Protein AF-P69752-F1 (afdb_monomer_lite)

Structure (mmCIF, N/CA/C/O backbone):
data_AF-P69752-F1
#
_entry.id   AF-P69752-F1
#
loop_
_atom_site.group_PDB
_atom_site.id
_atom_site.type_symbol
_atom_site.label_atom_id
_atom_site.label_alt_id
_atom_site.label_comp_id
_atom_site.label_asym_id
_atom_site.label_entity_id
_atom_site.label_seq_id
_atom_site.pdbx_PDB_ins_code
_atom_site.Cartn_x
_atom_site.Cartn_y
_atom_site.Cartn_z
_atom_site.occupancy
_atom_site.B_iso_or_equiv
_atom_site.auth_seq_id
_atom_site.auth_comp_id
_atom_site.auth_asym_id
_atom_site.auth_atom_id
_atom_site.pdbx_PDB_model_num
ATOM 1 N N . GLU A 1 1 ? -10.740 2.152 14.437 1.00 60.88 1 GLU A N 1
ATOM 2 C CA . GLU A 1 1 ? -10.676 2.527 13.009 1.00 60.88 1 GLU A CA 1
ATOM 3 C C . GLU A 1 1 ? -9.822 1.499 12.264 1.00 60.88 1 GLU A C 1
ATOM 5 O O . GLU A 1 1 ? -8.815 1.080 12.814 1.00 60.88 1 GLU A O 1
ATOM 10 N N . ALA A 1 2 ? -10.226 1.005 11.090 1.00 79.00 2 ALA A N 1
ATOM 11 C CA . ALA A 1 2 ? -9.487 -0.055 10.391 1.00 79.00 2 ALA A CA 1
ATOM 12 C C . ALA A 1 2 ? -8.482 0.557 9.405 1.00 79.00 2 ALA A C 1
ATOM 14 O O . ALA A 1 2 ? -8.829 0.818 8.256 1.00 79.00 2 ALA A O 1
ATOM 15 N N . CYS A 1 3 ? -7.263 0.816 9.870 1.00 83.25 3 CYS A N 1
ATOM 16 C CA . CYS A 1 3 ? -6.151 1.218 9.014 1.00 83.25 3 CYS A CA 1
ATOM 17 C C . CYS A 1 3 ? -5.176 0.044 8.809 1.00 83.25 3 CYS A C 1
ATOM 19 O O . CYS A 1 3 ? -5.090 -0.868 9.632 1.00 83.25 3 CYS A O 1
ATOM 21 N N . TYR A 1 4 ? -4.461 0.040 7.689 1.00 86.12 4 TYR A N 1
ATOM 22 C CA . TYR A 1 4 ? -3.483 -0.972 7.326 1.00 86.12 4 TYR A CA 1
ATOM 23 C C . TYR A 1 4 ? -2.133 -0.686 7.999 1.00 86.12 4 TYR A C 1
ATOM 25 O O . TYR A 1 4 ? -1.609 0.423 7.859 1.00 86.12 4 TYR A O 1
ATOM 33 N N . PRO A 1 5 ? -1.537 -1.665 8.701 1.00 86.50 5 PRO A N 1
ATOM 34 C CA . PRO A 1 5 ? -0.224 -1.499 9.309 1.00 86.50 5 PRO A CA 1
ATOM 35 C C . PRO A 1 5 ? 0.891 -1.424 8.247 1.00 86.50 5 PRO A C 1
ATOM 37 O O . PRO A 1 5 ? 0.694 -1.872 7.108 1.00 86.50 5 PRO A O 1
ATOM 40 N N . PRO A 1 6 ? 2.078 -0.899 8.606 1.00 86.94 6 PRO A N 1
ATOM 41 C CA . PRO A 1 6 ? 3.239 -0.880 7.717 1.00 86.94 6 PRO A CA 1
ATOM 42 C C . PRO A 1 6 ? 3.572 -2.286 7.190 1.00 86.94 6 PRO A C 1
ATOM 44 O O . PRO A 1 6 ? 3.420 -3.283 7.895 1.00 86.94 6 PRO A O 1
ATOM 47 N N . GLY A 1 7 ? 3.990 -2.372 5.927 1.00 83.81 7 GLY A N 1
ATOM 48 C CA . GLY A 1 7 ? 4.226 -3.626 5.200 1.00 83.81 7 GLY A CA 1
ATOM 49 C C . GLY A 1 7 ? 2.985 -4.234 4.533 1.00 83.81 7 GLY A C 1
ATOM 50 O O . GLY A 1 7 ? 3.108 -5.200 3.783 1.00 83.81 7 GLY A O 1
ATOM 51 N N . THR A 1 8 ? 1.793 -3.673 4.752 1.00 88.12 8 THR A N 1
ATOM 52 C CA . THR A 1 8 ? 0.549 -4.160 4.129 1.00 88.12 8 THR A CA 1
ATOM 53 C C . THR A 1 8 ? 0.367 -3.602 2.722 1.00 88.12 8 THR A C 1
ATOM 55 O O . THR A 1 8 ? 0.690 -2.447 2.455 1.00 88.12 8 THR A O 1
ATOM 58 N N . PHE A 1 9 ? -0.215 -4.399 1.825 1.00 87.31 9 PHE A N 1
ATOM 59 C CA . PHE A 1 9 ? -0.583 -3.962 0.480 1.00 87.31 9 PHE A CA 1
ATOM 60 C C . PHE A 1 9 ? -1.782 -2.996 0.509 1.00 87.31 9 PHE A C 1
ATOM 62 O O . PHE A 1 9 ? -2.893 -3.383 0.868 1.00 87.31 9 PHE A O 1
ATOM 69 N N . CYS A 1 10 ? -1.562 -1.746 0.100 1.00 87.12 10 CYS A N 1
ATOM 70 C CA . CYS A 1 10 ? -2.573 -0.686 -0.020 1.00 87.12 10 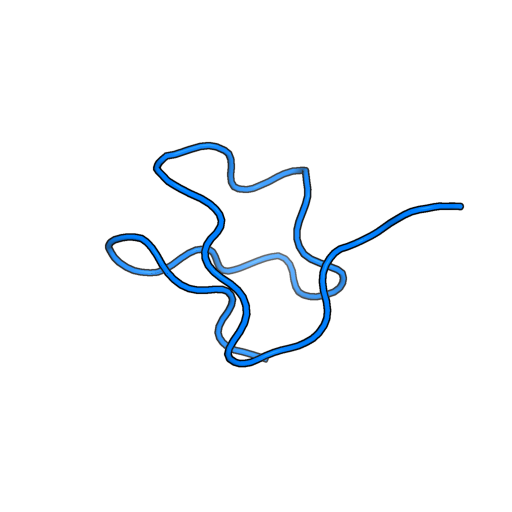CYS A CA 1
ATOM 71 C C . CYS A 1 10 ? -3.016 -0.431 -1.474 1.00 87.12 10 CYS A C 1
ATOM 73 O O . CYS A 1 10 ? -3.953 0.339 -1.715 1.00 87.12 10 CYS A O 1
ATOM 75 N N . GLY A 1 11 ? -2.375 -1.079 -2.454 1.00 79.38 11 GLY A N 1
ATOM 76 C CA . GLY A 1 11 ? -2.705 -0.959 -3.874 1.00 79.38 11 GLY A CA 1
ATOM 77 C C . GLY A 1 11 ? -2.368 0.426 -4.423 1.00 79.38 11 GLY A C 1
ATOM 78 O O . GLY A 1 11 ? -1.285 0.623 -4.951 1.00 79.38 11 GLY A O 1
ATOM 79 N N . ILE A 1 12 ? -3.300 1.378 -4.319 1.00 76.69 12 ILE A N 1
ATOM 80 C CA . ILE A 1 12 ? -3.133 2.793 -4.726 1.00 76.69 12 ILE A CA 1
ATOM 81 C C . ILE A 1 12 ? -3.913 3.719 -3.764 1.00 76.69 12 ILE A C 1
ATOM 83 O O . ILE A 1 12 ? -4.136 4.893 -4.043 1.00 76.69 12 ILE A O 1
ATOM 87 N N . LYS A 1 13 ? -4.409 3.208 -2.627 1.00 73.38 13 LYS A N 1
ATOM 88 C CA . LYS A 1 13 ? -5.230 3.995 -1.693 1.00 73.38 13 LYS A CA 1
ATOM 89 C C . LYS A 1 13 ? -4.389 4.452 -0.496 1.00 73.38 13 LYS A C 1
ATOM 91 O O . LYS A 1 13 ? -4.251 3.680 0.451 1.00 73.38 13 LYS A O 1
ATOM 96 N N . PRO A 1 14 ? -3.873 5.699 -0.492 1.00 68.12 14 PRO A N 1
ATOM 97 C CA . PRO A 1 14 ? -3.047 6.201 0.608 1.00 68.12 14 PRO A CA 1
ATOM 98 C C . PRO A 1 14 ? -3.814 6.306 1.929 1.00 68.12 14 PRO A C 1
ATOM 100 O O . PRO A 1 14 ? -3.278 5.965 2.973 1.00 68.12 14 PRO A O 1
ATOM 103 N N . GLY A 1 15 ? -5.100 6.671 1.885 1.00 74.19 15 GLY A N 1
ATOM 104 C CA . GLY A 1 15 ? -5.923 6.885 3.083 1.00 74.19 15 GLY A CA 1
ATOM 105 C C . GLY A 1 15 ? -6.380 5.622 3.817 1.00 74.19 15 GLY A C 1
ATOM 106 O O . GLY A 1 15 ? -7.253 5.717 4.673 1.00 74.19 15 GLY A O 1
ATOM 107 N N . LEU A 1 16 ? -5.865 4.443 3.457 1.00 82.25 16 LEU A N 1
ATOM 108 C CA . LEU A 1 16 ? -6.140 3.211 4.195 1.00 82.25 16 LEU A CA 1
ATOM 109 C C . LEU A 1 16 ? -4.991 2.815 5.120 1.00 82.25 16 LEU A C 1
ATOM 111 O O . LEU A 1 16 ? -5.224 2.023 6.019 1.00 82.25 16 LEU A O 1
ATOM 115 N N . CYS A 1 17 ? -3.778 3.328 4.926 1.00 87.19 17 CYS A N 1
ATOM 116 C CA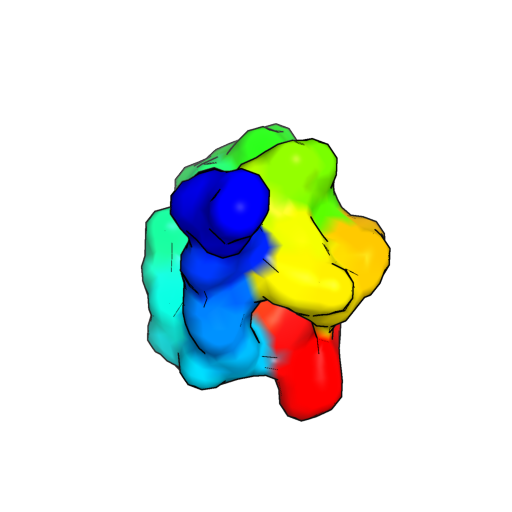 . CYS A 1 17 ? -2.640 3.025 5.788 1.00 87.19 17 CYS A CA 1
ATOM 117 C C . CYS A 1 17 ? -2.764 3.754 7.137 1.00 87.19 17 CYS A C 1
ATOM 119 O O . CYS A 1 17 ? -3.282 4.865 7.202 1.00 87.19 17 CYS A O 1
ATOM 121 N N . CYS A 1 18 ? -2.307 3.130 8.228 1.00 85.69 18 CYS A N 1
ATOM 122 C CA . CYS A 1 18 ? -2.214 3.805 9.530 1.00 85.69 18 CYS A CA 1
ATOM 123 C C . CYS A 1 18 ? -1.174 4.931 9.498 1.00 85.69 18 CYS A C 1
ATOM 125 O O . CYS A 1 18 ? -1.280 5.901 10.240 1.00 85.69 18 CYS A O 1
ATOM 127 N N . SER A 1 19 ? -0.171 4.781 8.634 1.00 75.44 19 SER A N 1
ATOM 128 C CA . SER A 1 19 ? 0.759 5.826 8.232 1.00 75.44 19 SER A CA 1
ATOM 129 C C . SER A 1 19 ? 0.254 6.530 6.967 1.00 75.44 19 SER A C 1
ATOM 131 O O . SER A 1 19 ? -0.358 5.908 6.109 1.00 75.44 19 SER A O 1
ATOM 133 N N . GLU A 1 20 ? 0.532 7.823 6.799 1.00 77.94 20 GLU A N 1
ATOM 134 C CA . GLU A 1 20 ? 0.054 8.604 5.638 1.00 77.94 20 GLU A CA 1
ATOM 135 C C . GLU A 1 20 ? 0.728 8.227 4.299 1.00 77.94 20 GLU A C 1
ATOM 137 O O . GLU A 1 20 ? 0.386 8.778 3.251 1.00 77.94 20 GLU A O 1
ATOM 142 N N . LEU A 1 21 ? 1.677 7.280 4.299 1.00 82.94 21 LEU A N 1
ATOM 143 C CA . LEU A 1 21 ? 2.442 6.892 3.116 1.00 82.94 21 LEU A CA 1
ATOM 144 C C . 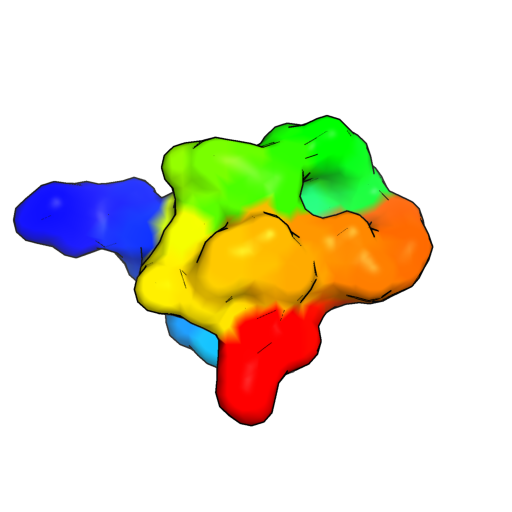LEU A 1 21 ? 2.089 5.482 2.621 1.00 82.94 21 LEU A C 1
ATOM 146 O O . LEU A 1 21 ? 2.448 4.468 3.216 1.00 82.94 21 LEU A O 1
ATOM 150 N N . CYS A 1 22 ? 1.463 5.431 1.445 1.00 87.12 22 CYS A N 1
ATOM 151 C CA . CYS A 1 22 ? 1.330 4.238 0.606 1.00 87.12 22 CYS A CA 1
ATOM 152 C C . CYS A 1 22 ? 2.290 4.380 -0.586 1.00 87.12 22 CYS A C 1
ATOM 154 O O . CYS A 1 22 ? 1.940 4.969 -1.609 1.00 87.12 22 CYS A O 1
ATOM 156 N N . LEU A 1 23 ? 3.526 3.902 -0.442 1.00 79.75 23 LEU A N 1
ATOM 157 C CA . LEU A 1 23 ? 4.554 3.951 -1.488 1.00 79.75 23 LEU A CA 1
ATOM 158 C C . LEU A 1 23 ? 4.564 2.633 -2.272 1.00 79.75 23 LEU A C 1
A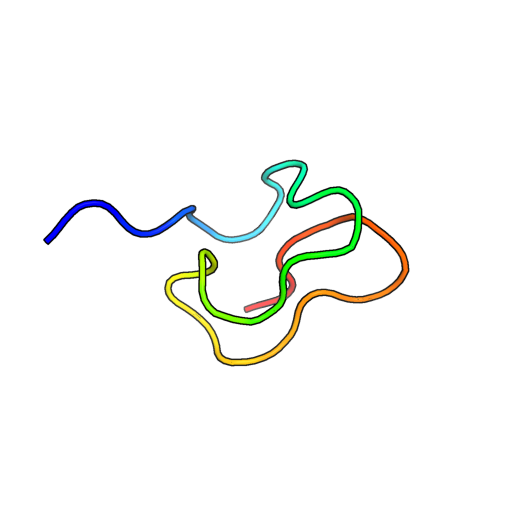TOM 160 O O . LEU A 1 23 ? 4.440 1.562 -1.686 1.00 79.75 23 LEU A O 1
ATOM 164 N N . PRO A 1 24 ? 4.927 2.661 -3.560 1.00 78.56 24 PRO A N 1
ATOM 165 C CA . PRO A 1 24 ? 4.083 2.409 -4.752 1.00 78.56 24 PRO A CA 1
ATOM 166 C C . PRO A 1 24 ? 2.909 1.401 -4.677 1.00 78.56 24 PRO A C 1
ATOM 168 O O . PRO A 1 24 ? 2.128 1.358 -5.621 1.00 78.56 24 PRO A O 1
ATOM 171 N N . ALA A 1 25 ? 2.770 0.592 -3.625 1.00 85.69 25 ALA A N 1
ATOM 172 C CA . ALA A 1 25 ? 1.586 -0.228 -3.331 1.00 85.69 25 ALA A CA 1
ATOM 173 C C . ALA A 1 25 ? 1.551 -0.771 -1.887 1.00 85.69 25 ALA A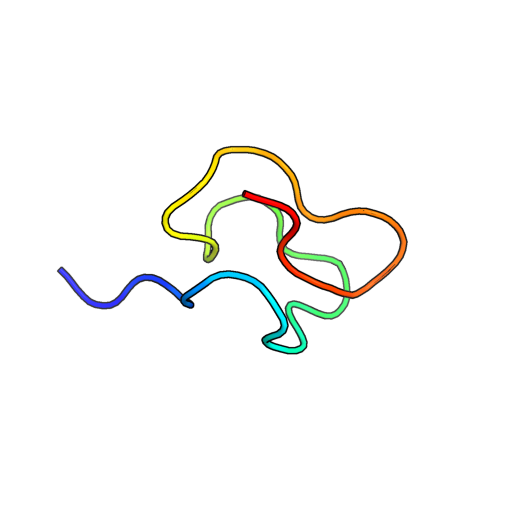 C 1
ATOM 175 O O . ALA A 1 25 ? 0.683 -1.582 -1.557 1.00 85.69 25 ALA A O 1
ATOM 176 N N . VAL A 1 26 ? 2.496 -0.374 -1.031 1.00 87.88 26 VAL A N 1
ATOM 177 C CA . VAL A 1 26 ? 2.645 -0.849 0.345 1.00 87.88 26 VAL A CA 1
ATOM 178 C C . VAL A 1 26 ? 2.623 0.316 1.325 1.00 87.88 26 VAL A C 1
ATOM 180 O O . VAL A 1 26 ? 3.173 1.386 1.062 1.00 87.88 26 VAL A O 1
ATOM 183 N N . CYS A 1 27 ? 1.981 0.106 2.470 1.00 90.25 27 CYS A N 1
ATOM 184 C CA . CYS A 1 27 ? 2.051 1.046 3.573 1.00 90.25 27 CYS A CA 1
ATOM 185 C C . CYS A 1 27 ? 3.485 1.075 4.089 1.00 90.25 27 CYS A C 1
ATOM 187 O O . CYS A 1 27 ? 4.017 0.045 4.508 1.00 90.25 27 CYS A O 1
ATOM 189 N N . VAL A 1 28 ? 4.105 2.246 4.058 1.00 83.38 28 VAL A N 1
ATOM 190 C CA . VAL A 1 28 ? 5.418 2.476 4.651 1.00 83.38 28 VAL A CA 1
ATOM 191 C C . VAL A 1 28 ? 5.180 3.403 5.831 1.00 83.38 28 VAL A C 1
ATOM 193 O O . VAL A 1 28 ? 4.585 4.469 5.689 1.00 83.38 28 VAL A O 1
ATOM 196 N N . GLY A 1 29 ? 5.526 2.934 7.019 1.00 74.56 29 GLY A N 1
ATOM 197 C CA . GLY A 1 29 ? 5.348 3.632 8.286 1.00 74.56 29 GLY A CA 1
ATOM 198 C C . GLY A 1 29 ? 6.558 3.390 9.157 1.00 74.56 29 GLY A C 1
ATOM 199 O O . GLY 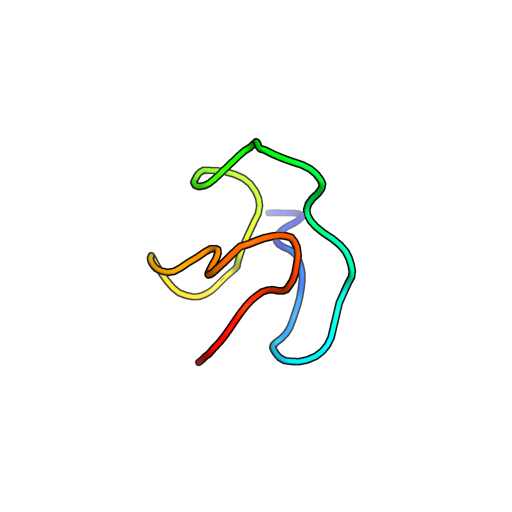A 1 29 ? 7.152 2.297 9.008 1.00 74.56 29 GLY A O 1
#

pLDDT: mean 81.36, std 6.65, range [60.88, 90.25]

Organism: Conus ermineus (NCBI:txid55423)

Sequence (29 aa):
EACYPPGTFCGIKPGLCCSELCLPAVCVG

InterPro domains:
  IPR012322 Conotoxin, delta-type, conserved site [PS60005] (3-27)

Secondary structure (DSSP, 8-state):
---BPTT-B-TT-GGGBSSSEEETTEEE-

Foldseek 3Di:
DQADEFQDFQCPDQVRHPDSDQPPGTRHD

Radius of gyration: 7.2 Å; chains: 1; bounding box: 16×13×18 Å